Protein AF-A0A6V8CHU9-F1 (afdb_monomer)

Foldseek 3Di:
DDDDPPPPDPDPPPDPDDDDDQPLVSLLVVLVVVVVVVDDLVRSCVVQVWDSVQSVVSPVPDPDDDHDDIDHDPCCVQVVDLVSLLVVLVVVLVVVCVPPRLQQFAEEEAEPDPSQSSSVSSCVVSVHKYWYWYDDPPDFLDIDIDPPTDDDPPGHYDYGYDDDDVNSD

Mean predicted aligned error: 11.6 Å

Solvent-accessible surface area (backbone atoms only — not comparable to full-atom values): 10197 Å² total; per-residue (Å²): 138,87,76,82,80,87,82,79,75,76,83,76,83,70,79,87,75,84,83,70,85,68,48,72,67,52,48,28,52,51,55,52,48,45,44,73,76,67,48,52,61,62,60,49,11,64,74,70,41,44,49,51,66,47,44,52,50,46,72,68,48,94,85,64,96,71,83,72,90,77,78,68,74,73,54,69,78,42,75,77,36,67,71,51,41,45,58,52,17,51,55,52,38,50,52,43,31,73,76,66,35,34,85,62,37,51,21,22,34,5,36,59,72,69,9,36,64,37,14,51,44,25,14,68,73,32,77,26,36,41,27,43,36,35,80,40,93,90,43,94,77,39,60,47,70,44,90,87,50,42,73,65,86,98,48,46,69,46,82,31,67,79,77,87,76,94,69,68,123

Sequence (169 aa):
MLKSVDGLMKPFMHECNMDSLKSIDELRAVASGLRKEGLNSQQIADELSLSQDTIAWLLAGSNQEEKPKDVRIGWRTIGVKPKRIAAIASVMADVVDEEIGAQNVDTIVGISINGISFAHEVASMTDSDVTVFRYVESHEGQGVLSNKYGKVSGKKIVIVDDVLSTGVT

Nearest PDB structures (foldseek):
  4ohc-assembly4_C  TM=6.079E-01  e=2.779E-04  Burkholderia cenocepacia J2315
  4ohc-assembly1_D  TM=5.630E-01  e=3.337E-04  Burkholderia cenocepacia J2315
  5y4a-assembly1_B  TM=7.015E-01  e=2.653E-03  Yersinia pseudotuberculosis IP 32953
  5vjn-assembly1_B  TM=6.429E-01  e=1.463E-02  Saccharomyces cerevisiae
  1g2p-assembly1_A-2  TM=7.329E-01  e=3.652E-02  Saccharomyces cerevisiae

Radius of gyration: 19.23 Å; Cα contacts (8 Å, |Δi|>4): 198; chains: 1; bounding box: 58×37×47 Å

Secondary structure (DSSP, 8-state):
-----TT----------------HHHHHHHHHHHHHTT--HHHHHHHHT--HHHHHHHHH-TT-SSPPP-----HHHHHT-HHHHHHHHHHHHHHHHHHH-GGG--EEEEETTTHHHHHHHHHHHHT-EEEEEEE-TTSTT-EEE-TTS---TTS-EEEE-S--SSS--

pLDDT: mean 81.87, std 19.17, range [28.78, 98.44]

Structure (mmCIF, N/CA/C/O backbone):
data_AF-A0A6V8CHU9-F1
#
_entry.id   AF-A0A6V8CHU9-F1
#
loop_
_atom_site.group_PDB
_atom_site.id
_atom_site.type_symbol
_atom_site.label_atom_id
_atom_site.label_alt_id
_atom_site.label_comp_id
_atom_site.label_asym_id
_atom_site.label_entity_id
_atom_site.label_seq_id
_atom_site.pdbx_PDB_ins_code
_atom_site.Cartn_x
_atom_site.Cartn_y
_atom_site.Cartn_z
_atom_site.occupancy
_atom_site.B_iso_or_equiv
_atom_site.auth_seq_id
_atom_site.auth_comp_id
_atom_site.auth_asym_id
_atom_site.auth_atom_id
_atom_site.pdbx_PDB_model_num
ATOM 1 N N . MET A 1 1 ? -27.743 -4.798 -13.002 1.00 37.38 1 MET A N 1
ATOM 2 C CA . MET A 1 1 ? -27.765 -4.966 -14.472 1.00 37.38 1 MET A CA 1
ATOM 3 C C . MET A 1 1 ? -26.320 -4.936 -14.958 1.00 37.38 1 MET A C 1
ATOM 5 O O . MET A 1 1 ? -25.778 -3.862 -15.164 1.00 37.38 1 MET A O 1
ATOM 9 N N . LEU A 1 2 ? -25.656 -6.093 -15.015 1.00 31.78 2 LEU A N 1
ATOM 10 C CA . LEU A 1 2 ? -24.277 -6.206 -15.501 1.00 31.78 2 LEU A CA 1
ATOM 11 C C . LEU A 1 2 ? -24.343 -6.461 -17.007 1.00 31.78 2 LEU A C 1
ATOM 13 O O . LEU A 1 2 ? -24.849 -7.496 -17.433 1.00 31.78 2 LEU A O 1
ATOM 17 N N . LYS A 1 3 ? -23.910 -5.488 -17.809 1.00 38.53 3 LYS A N 1
ATOM 18 C CA . LYS A 1 3 ? -23.696 -5.701 -19.242 1.00 38.53 3 LYS A CA 1
ATOM 19 C C . LYS A 1 3 ? -22.319 -6.334 -19.412 1.00 38.53 3 LYS A C 1
ATOM 21 O O . LYS A 1 3 ? -21.345 -5.800 -18.888 1.00 38.53 3 LYS A O 1
ATOM 26 N N . SER A 1 4 ? -22.267 -7.460 -20.123 1.00 42.56 4 SER A N 1
ATOM 27 C CA . SER A 1 4 ? -21.009 -8.048 -20.579 1.00 42.56 4 SER A CA 1
ATOM 28 C C . SER A 1 4 ? -20.247 -7.015 -21.410 1.00 42.56 4 SER A C 1
ATOM 30 O O . SER A 1 4 ? -20.812 -6.424 -22.332 1.00 42.56 4 SER A O 1
ATOM 32 N N . VAL A 1 5 ? -18.986 -6.776 -21.063 1.00 53.47 5 VAL A N 1
ATOM 33 C CA . VAL A 1 5 ? -18.031 -5.984 -21.850 1.00 53.47 5 VAL A CA 1
ATOM 34 C C . VAL A 1 5 ? -17.207 -6.928 -22.725 1.00 53.47 5 VAL A C 1
AT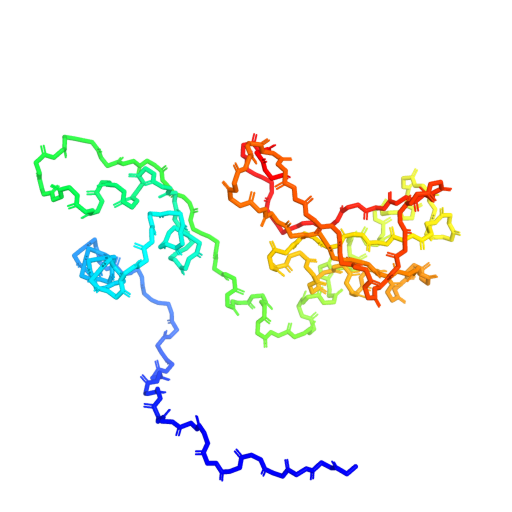OM 36 O O . VAL A 1 5 ? -15.981 -6.950 -22.680 1.00 53.47 5 VAL A O 1
ATOM 39 N N . ASP A 1 6 ? -17.898 -7.713 -23.549 1.00 44.28 6 ASP A N 1
ATOM 40 C CA . ASP A 1 6 ? -17.277 -8.438 -24.654 1.00 44.28 6 ASP A CA 1
ATOM 41 C C . ASP A 1 6 ? -17.026 -7.439 -25.788 1.00 44.28 6 ASP A C 1
ATOM 43 O O . ASP A 1 6 ? -17.898 -7.178 -26.616 1.00 44.28 6 ASP A O 1
ATOM 47 N N . GLY A 1 7 ? -15.852 -6.801 -25.791 1.00 45.78 7 GLY A N 1
ATOM 48 C CA . GLY A 1 7 ? -15.471 -5.942 -26.917 1.00 45.78 7 GLY A CA 1
ATOM 49 C C . GLY A 1 7 ? -14.348 -4.928 -26.715 1.00 45.78 7 GLY A C 1
ATOM 50 O O . GLY A 1 7 ? -14.022 -4.243 -27.680 1.00 45.78 7 GLY A O 1
ATOM 51 N N . LEU A 1 8 ? -13.737 -4.809 -25.528 1.00 41.72 8 LEU A N 1
ATOM 52 C CA . LEU A 1 8 ? -12.675 -3.809 -25.302 1.00 41.72 8 LEU A CA 1
ATOM 53 C C . LEU A 1 8 ? -11.282 -4.362 -24.964 1.00 41.72 8 LEU A C 1
ATOM 55 O O . LEU A 1 8 ? -10.381 -3.583 -24.664 1.00 41.72 8 LEU A O 1
ATOM 59 N N . MET A 1 9 ? -11.062 -5.673 -25.054 1.00 36.56 9 MET A N 1
ATOM 60 C CA . MET A 1 9 ? -9.716 -6.245 -24.959 1.00 36.56 9 MET A CA 1
ATOM 61 C C . MET A 1 9 ? -9.194 -6.560 -26.357 1.00 36.56 9 MET A C 1
ATOM 63 O O . MET A 1 9 ? -9.507 -7.594 -26.943 1.00 36.56 9 MET A O 1
ATOM 67 N N . LYS A 1 10 ? -8.324 -5.686 -26.877 1.00 40.84 10 LYS A N 1
ATOM 68 C CA . LYS A 1 10 ? -7.243 -6.185 -27.734 1.00 40.84 10 LYS A CA 1
ATOM 69 C C . LYS A 1 10 ? -6.491 -7.238 -26.909 1.00 40.84 10 LYS A C 1
ATOM 71 O O . LYS A 1 10 ? -6.264 -6.986 -25.722 1.00 40.84 10 LYS A O 1
ATOM 76 N N . PRO A 1 11 ? -6.113 -8.391 -27.475 1.00 32.69 11 PRO A N 1
ATOM 77 C CA . PRO A 1 11 ? -5.316 -9.352 -26.741 1.00 32.69 11 PRO A CA 1
ATOM 78 C C . PRO A 1 11 ? -3.957 -8.705 -26.469 1.00 32.69 11 PRO A C 1
ATOM 80 O O . PRO A 1 11 ? -3.090 -8.659 -27.337 1.00 32.69 11 PRO A O 1
ATOM 83 N N . PHE A 1 12 ? -3.765 -8.193 -25.255 1.00 37.38 12 PHE A N 1
ATOM 84 C CA . PHE A 1 12 ? -2.439 -8.208 -24.666 1.00 37.38 12 PHE A CA 1
ATOM 85 C C . PHE A 1 12 ? -2.111 -9.690 -24.515 1.00 37.38 12 PHE A C 1
ATOM 87 O O . PHE A 1 12 ? -2.578 -10.352 -23.589 1.00 37.38 12 PHE A O 1
ATOM 94 N N . MET A 1 13 ? -1.384 -10.235 -25.492 1.00 32.22 13 MET A N 1
ATOM 95 C CA . MET A 1 13 ? -0.676 -11.490 -25.303 1.00 32.22 13 MET A CA 1
ATOM 96 C C . MET A 1 13 ? 0.296 -11.268 -24.149 1.00 32.22 13 MET A C 1
ATOM 98 O O . MET A 1 13 ? 1.397 -10.757 -24.327 1.00 32.22 13 MET A O 1
ATOM 102 N N . HIS A 1 14 ? -0.146 -11.606 -22.947 1.00 37.81 14 HIS A N 1
ATOM 103 C CA . HIS A 1 14 ? 0.736 -11.822 -21.824 1.00 37.81 14 HIS A CA 1
ATOM 104 C C . HIS A 1 14 ? 0.760 -13.325 -21.593 1.00 37.81 14 HIS A C 1
ATOM 106 O O . HIS A 1 14 ? -0.023 -13.875 -20.815 1.00 37.81 14 HIS A O 1
ATOM 112 N N . GLU A 1 15 ? 1.632 -14.001 -22.343 1.00 34.09 15 GLU A N 1
ATOM 113 C CA . GLU A 1 15 ? 2.104 -15.315 -21.935 1.00 34.09 15 GLU A CA 1
ATOM 114 C C . GLU A 1 15 ? 2.638 -15.187 -20.508 1.00 34.09 15 GLU A C 1
ATOM 116 O O . GLU A 1 15 ? 3.500 -14.363 -20.198 1.00 34.09 15 GLU A O 1
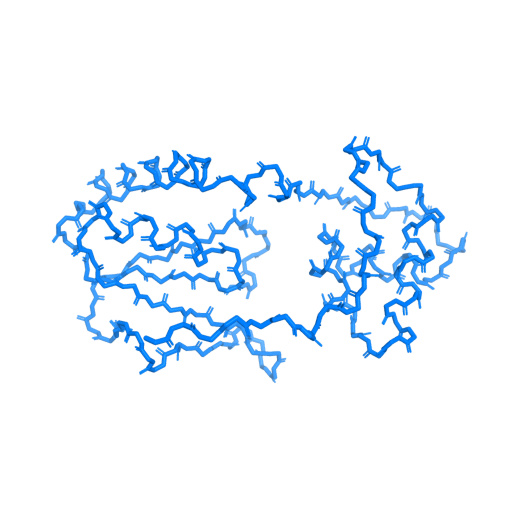ATOM 121 N N . CYS A 1 16 ? 2.049 -15.970 -19.611 1.00 28.78 16 CYS A N 1
ATOM 122 C CA . CYS A 1 16 ? 2.457 -16.049 -18.225 1.00 28.78 16 CYS A CA 1
ATOM 123 C C . CYS A 1 16 ? 3.816 -16.753 -18.163 1.00 28.78 16 CYS A C 1
ATOM 125 O O . CYS A 1 16 ? 3.861 -17.969 -18.003 1.00 28.78 16 CYS A O 1
ATOM 127 N N . ASN A 1 17 ? 4.910 -15.998 -18.266 1.00 31.95 17 ASN A N 1
ATOM 128 C CA . ASN A 1 17 ? 6.226 -16.482 -17.871 1.00 31.95 17 ASN A CA 1
ATOM 129 C C . ASN A 1 17 ? 6.488 -16.016 -16.434 1.00 31.95 17 ASN A C 1
ATOM 131 O O . ASN A 1 17 ? 6.593 -14.822 -16.150 1.00 31.95 17 ASN A O 1
ATOM 135 N N . MET A 1 18 ? 6.459 -16.964 -15.501 1.00 35.88 18 MET A N 1
ATOM 136 C CA . MET A 1 18 ? 6.632 -16.710 -14.076 1.00 35.88 18 MET A CA 1
ATOM 137 C C . MET A 1 18 ? 8.139 -16.636 -13.793 1.00 35.88 18 MET A C 1
ATOM 139 O O . MET A 1 18 ? 8.827 -17.642 -13.908 1.00 35.88 18 MET A O 1
ATOM 143 N N . ASP A 1 19 ? 8.604 -15.426 -13.475 1.00 48.78 19 ASP A N 1
ATOM 144 C CA . ASP A 1 19 ? 9.947 -15.035 -13.025 1.00 48.78 19 AS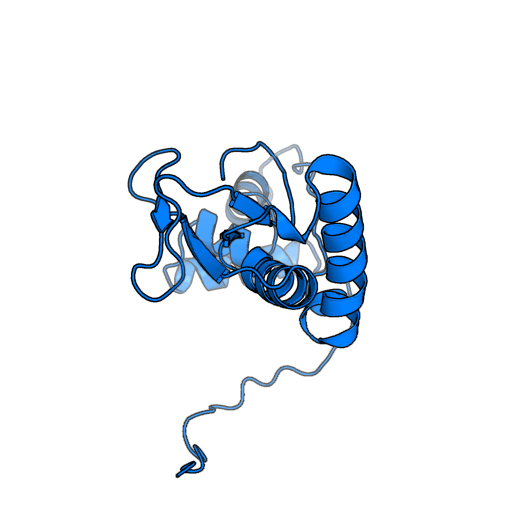P A CA 1
ATOM 145 C C . ASP A 1 19 ? 11.141 -15.416 -13.918 1.00 48.78 19 ASP A C 1
ATOM 147 O O . ASP A 1 19 ? 11.753 -16.470 -13.779 1.00 48.78 19 ASP A O 1
ATOM 151 N N . SER A 1 20 ? 11.626 -14.458 -14.709 1.00 45.19 20 SER A N 1
ATOM 152 C CA . SER A 1 20 ? 13.069 -14.358 -14.919 1.00 45.19 20 SER A CA 1
ATOM 153 C C . SER A 1 20 ? 13.488 -12.903 -14.862 1.00 45.19 20 SER A C 1
ATOM 155 O O . SER A 1 20 ? 12.830 -12.030 -15.422 1.00 45.19 20 SER A O 1
ATOM 157 N N . LEU A 1 21 ? 14.575 -12.644 -14.144 1.00 46.50 21 LEU A N 1
ATOM 158 C CA . LEU A 1 21 ? 15.380 -11.436 -14.255 1.00 46.50 21 LEU A CA 1
ATOM 159 C C . LEU A 1 21 ? 15.345 -10.934 -15.702 1.00 46.50 21 LEU A C 1
ATOM 161 O O . LEU A 1 21 ? 15.918 -11.583 -16.577 1.00 46.50 21 LEU A O 1
ATOM 165 N N . LYS A 1 22 ? 14.656 -9.815 -15.962 1.00 61.56 22 LYS A N 1
ATOM 166 C CA . LYS A 1 22 ? 14.821 -9.138 -17.245 1.00 61.56 22 LYS A CA 1
ATOM 167 C C . LYS A 1 22 ? 16.302 -8.822 -17.338 1.00 61.56 22 LYS A C 1
ATOM 169 O O . LYS A 1 22 ? 16.860 -8.223 -16.408 1.00 61.56 22 LYS A O 1
ATOM 174 N N . SER A 1 23 ? 16.948 -9.276 -18.405 1.00 83.06 23 SER A N 1
ATOM 175 C CA . SER A 1 23 ? 18.327 -8.873 -18.650 1.00 83.06 23 SER A CA 1
ATOM 176 C C . SER A 1 23 ? 18.393 -7.342 -18.621 1.00 83.06 23 SER A C 1
ATOM 178 O O . SER A 1 23 ? 17.399 -6.653 -18.872 1.00 83.06 23 SER A O 1
ATOM 180 N N . ILE A 1 24 ? 19.550 -6.776 -18.276 1.00 84.69 24 ILE A N 1
ATOM 181 C CA . ILE A 1 24 ? 19.700 -5.313 -18.273 1.00 84.69 24 ILE A CA 1
ATOM 182 C C . ILE A 1 24 ? 19.283 -4.747 -19.640 1.00 84.69 24 ILE A C 1
ATOM 184 O O . ILE A 1 24 ? 18.638 -3.706 -19.700 1.00 84.69 24 ILE A O 1
ATOM 188 N N . ASP A 1 25 ? 19.561 -5.472 -20.721 1.00 84.56 25 ASP A N 1
ATOM 189 C CA . ASP A 1 25 ? 19.194 -5.071 -22.076 1.00 84.56 25 ASP A CA 1
ATOM 190 C C . ASP A 1 25 ? 17.682 -5.133 -22.332 1.00 84.56 25 ASP A C 1
ATOM 192 O O . ASP A 1 25 ? 17.132 -4.225 -22.955 1.00 84.56 25 ASP A O 1
ATOM 196 N N . GLU A 1 26 ? 16.973 -6.118 -21.779 1.00 88.12 26 GLU A N 1
ATOM 197 C CA . GLU A 1 26 ? 15.505 -6.132 -21.791 1.00 88.12 26 GLU A CA 1
ATOM 198 C C . GLU A 1 26 ? 14.913 -4.971 -20.987 1.00 88.12 26 GLU A C 1
ATOM 200 O O . GLU A 1 26 ? 13.963 -4.333 -21.440 1.00 88.12 26 GLU A O 1
ATOM 205 N N . LEU A 1 27 ? 15.474 -4.651 -19.815 1.00 89.19 27 LEU A N 1
ATOM 206 C CA . LEU A 1 27 ? 15.036 -3.493 -19.028 1.00 89.19 27 LEU A CA 1
ATOM 207 C C . LEU A 1 27 ? 15.256 -2.184 -19.789 1.00 89.19 27 LEU A C 1
ATOM 209 O O . LEU A 1 27 ? 14.363 -1.337 -19.805 1.00 89.19 27 LEU A O 1
ATOM 213 N N . ARG A 1 28 ? 16.393 -2.040 -20.479 1.00 90.00 28 ARG A N 1
ATOM 214 C CA . ARG A 1 28 ? 16.664 -0.888 -21.351 1.00 90.00 28 ARG A CA 1
ATOM 215 C C . ARG A 1 28 ? 15.660 -0.797 -22.492 1.00 90.00 28 ARG A C 1
ATOM 217 O O . ARG A 1 28 ? 15.159 0.294 -22.768 1.00 90.00 28 ARG A O 1
ATOM 224 N N . ALA A 1 29 ? 15.351 -1.921 -23.137 1.00 90.38 29 ALA A N 1
ATOM 225 C CA . ALA A 1 29 ? 14.387 -1.970 -24.231 1.00 90.38 29 ALA A CA 1
ATOM 226 C C . ALA A 1 29 ? 12.985 -1.553 -23.764 1.00 90.38 29 ALA A C 1
ATOM 228 O O . ALA A 1 29 ? 12.350 -0.718 -24.409 1.00 90.38 29 ALA A O 1
ATOM 229 N N . VAL A 1 30 ? 12.533 -2.070 -22.617 1.00 91.56 30 VAL A N 1
ATOM 230 C CA . VAL A 1 30 ? 11.221 -1.732 -22.047 1.00 91.56 30 VAL A CA 1
ATOM 231 C C . VAL A 1 30 ? 11.171 -0.269 -21.597 1.00 91.56 30 VAL A C 1
ATOM 233 O O . VAL A 1 30 ? 10.252 0.443 -21.995 1.00 91.56 30 VAL A O 1
ATOM 236 N N . ALA A 1 31 ? 12.165 0.215 -20.843 1.00 92.06 31 ALA A N 1
ATOM 237 C CA . ALA A 1 31 ? 12.222 1.612 -20.397 1.00 92.06 31 ALA A CA 1
ATOM 238 C C . ALA A 1 31 ? 12.243 2.590 -21.586 1.00 92.06 31 ALA A C 1
ATOM 240 O O . ALA A 1 31 ? 11.525 3.589 -21.595 1.00 92.06 31 ALA A O 1
ATOM 241 N N . SER A 1 32 ? 13.008 2.268 -22.634 1.00 91.31 32 SER A N 1
ATOM 242 C CA . SER A 1 32 ? 13.046 3.060 -23.869 1.00 91.31 32 SER A CA 1
ATOM 243 C C . SER A 1 32 ? 11.716 3.030 -24.627 1.00 91.31 32 SER A C 1
ATOM 245 O O . SER A 1 32 ? 11.344 4.029 -25.242 1.00 91.31 32 SER A O 1
ATOM 247 N N . GLY A 1 33 ? 11.001 1.901 -24.602 1.00 93.38 33 GLY A N 1
ATOM 248 C CA . GLY A 1 33 ? 9.661 1.763 -25.175 1.00 93.38 33 GLY A CA 1
ATOM 249 C C . GLY A 1 33 ? 8.649 2.674 -24.484 1.00 93.38 33 GLY A C 1
ATOM 250 O O . GLY A 1 33 ? 8.055 3.527 -25.137 1.00 93.38 33 GLY A O 1
ATOM 251 N N . LEU A 1 34 ? 8.550 2.582 -23.156 1.00 92.75 34 LEU A N 1
ATOM 252 C CA . LEU A 1 34 ? 7.655 3.419 -22.348 1.00 92.75 34 LEU A CA 1
ATOM 253 C C . LEU A 1 34 ? 7.974 4.915 -22.499 1.00 92.75 34 LEU A C 1
ATOM 255 O O . LEU A 1 34 ? 7.077 5.752 -22.589 1.00 92.75 34 LEU A O 1
ATOM 259 N N . ARG A 1 35 ? 9.259 5.269 -22.623 1.00 90.31 35 ARG A N 1
ATOM 260 C CA . ARG A 1 35 ? 9.667 6.653 -22.894 1.00 90.31 35 ARG A CA 1
ATOM 261 C C . ARG A 1 35 ? 9.168 7.157 -24.250 1.00 90.31 35 ARG A C 1
ATOM 263 O O . ARG A 1 35 ? 8.759 8.311 -24.351 1.00 90.31 35 ARG A O 1
ATOM 270 N N . LYS A 1 36 ? 9.181 6.311 -25.287 1.00 92.31 36 LYS A N 1
ATOM 271 C CA . LYS A 1 36 ? 8.626 6.642 -26.615 1.00 92.31 36 LYS A CA 1
ATOM 272 C C . LYS A 1 36 ? 7.104 6.776 -26.597 1.00 92.31 36 LYS A C 1
ATOM 274 O O . LYS A 1 36 ? 6.568 7.542 -27.390 1.00 92.31 36 LYS A O 1
ATOM 279 N N . GLU A 1 37 ? 6.428 6.075 -25.691 1.00 93.19 37 GLU A N 1
ATOM 280 C CA . GLU A 1 37 ? 4.984 6.206 -25.449 1.00 93.19 37 GLU A CA 1
ATOM 281 C C . GLU A 1 37 ? 4.614 7.492 -24.685 1.00 93.19 37 GLU A C 1
ATOM 283 O O . GLU A 1 37 ? 3.436 7.809 -24.542 1.00 93.19 37 GLU A O 1
ATOM 288 N N . GLY A 1 38 ? 5.611 8.276 -24.257 1.00 89.75 38 GLY A N 1
ATOM 289 C CA . GLY A 1 38 ? 5.429 9.592 -23.64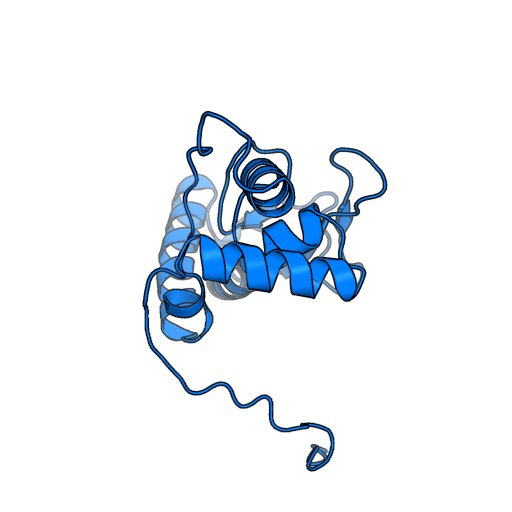4 1.00 89.75 38 GLY A CA 1
ATOM 290 C C . GLY A 1 38 ? 5.481 9.597 -22.118 1.00 89.75 38 GLY A C 1
ATOM 291 O O . GLY A 1 38 ? 5.242 10.645 -21.522 1.00 89.75 38 GLY A O 1
ATOM 292 N N . LEU A 1 39 ? 5.811 8.469 -21.479 1.00 90.75 39 LEU A N 1
ATOM 293 C CA . LEU A 1 39 ? 5.885 8.393 -20.022 1.00 90.75 39 LEU A CA 1
ATOM 294 C C . LEU A 1 39 ? 7.108 9.151 -19.476 1.00 90.75 39 LEU A C 1
ATOM 296 O O . LEU A 1 39 ? 8.213 9.147 -20.047 1.00 90.75 39 LEU A O 1
ATOM 300 N N . ASN A 1 40 ? 6.912 9.812 -18.335 1.00 86.88 40 ASN A N 1
ATOM 301 C CA . ASN A 1 40 ? 7.987 10.470 -17.596 1.00 86.88 40 ASN A CA 1
ATOM 302 C C . ASN A 1 40 ? 8.820 9.441 -16.783 1.00 86.88 40 ASN A C 1
ATOM 304 O O . ASN A 1 40 ? 8.423 8.287 -16.643 1.00 86.88 40 ASN A O 1
ATOM 308 N N . SER A 1 41 ? 9.999 9.824 -16.272 1.00 83.81 41 SER A N 1
ATOM 309 C CA . SER A 1 41 ? 10.890 8.883 -15.565 1.00 83.81 41 SER A CA 1
ATOM 310 C C . SER A 1 41 ? 10.265 8.288 -14.300 1.00 83.81 41 SER A C 1
ATOM 312 O O . SER A 1 41 ? 10.532 7.129 -13.999 1.00 83.81 41 SER A O 1
ATOM 314 N N . GLN A 1 42 ? 9.416 9.045 -13.597 1.00 81.25 42 GLN A N 1
ATOM 315 C CA . GLN A 1 42 ? 8.693 8.571 -12.415 1.00 81.25 42 GLN A CA 1
ATOM 316 C C . GLN A 1 42 ? 7.639 7.527 -12.797 1.00 81.25 42 GLN A C 1
ATOM 318 O O . GLN A 1 42 ? 7.607 6.451 -12.223 1.00 81.25 42 GLN A O 1
ATOM 323 N N . GLN A 1 43 ? 6.843 7.786 -13.832 1.00 83.19 43 GLN A N 1
ATOM 324 C CA . GLN A 1 43 ? 5.831 6.841 -14.314 1.00 83.19 43 GLN A CA 1
ATOM 325 C C . GLN A 1 43 ? 6.456 5.517 -14.777 1.00 83.19 43 GLN A C 1
ATOM 327 O O . GLN A 1 43 ? 5.903 4.445 -14.549 1.00 83.19 43 GLN A O 1
ATOM 332 N N . ILE A 1 44 ? 7.631 5.582 -15.413 1.00 87.56 44 ILE A N 1
ATOM 333 C CA . ILE A 1 44 ? 8.394 4.388 -15.803 1.00 87.56 44 ILE A CA 1
ATOM 334 C C . ILE A 1 44 ? 8.954 3.669 -14.566 1.00 87.56 44 ILE A C 1
ATOM 336 O O . ILE A 1 44 ? 8.955 2.438 -14.532 1.00 87.56 44 ILE A O 1
ATOM 340 N N . ALA A 1 45 ? 9.434 4.417 -13.568 1.00 84.88 45 ALA A N 1
ATOM 341 C CA . ALA A 1 45 ? 9.909 3.882 -12.293 1.00 84.88 45 ALA A CA 1
ATOM 342 C C . ALA A 1 45 ? 8.794 3.120 -11.561 1.00 84.88 45 ALA A C 1
ATOM 344 O O . ALA A 1 45 ? 9.005 1.973 -11.165 1.00 84.88 45 ALA A O 1
ATOM 345 N N . ASP A 1 46 ? 7.594 3.696 -11.492 1.00 81.19 46 ASP A N 1
ATOM 346 C CA . ASP A 1 46 ? 6.414 3.074 -10.887 1.00 81.19 46 ASP A CA 1
ATOM 347 C C . ASP A 1 46 ? 6.027 1.778 -11.625 1.00 81.19 46 ASP A C 1
ATOM 349 O O . ASP A 1 46 ? 5.858 0.727 -11.001 1.00 81.19 46 ASP A O 1
ATOM 353 N N . GLU A 1 47 ? 5.973 1.818 -12.962 1.00 84.75 47 GLU A N 1
ATOM 354 C CA . GLU A 1 47 ? 5.609 0.666 -13.802 1.00 84.75 47 GLU A CA 1
ATOM 355 C C . GLU A 1 47 ? 6.627 -0.482 -13.706 1.00 84.75 47 GLU A C 1
ATOM 357 O O . GLU A 1 47 ? 6.266 -1.657 -13.614 1.00 84.75 47 GLU A O 1
ATOM 362 N N . LEU A 1 48 ? 7.926 -0.164 -13.723 1.00 86.12 48 LEU A N 1
ATOM 363 C CA . LEU A 1 48 ? 8.988 -1.169 -13.622 1.00 86.12 48 LEU A CA 1
ATOM 364 C C . LEU A 1 48 ? 9.298 -1.573 -12.177 1.00 86.12 48 LEU A C 1
ATOM 366 O O . LEU A 1 48 ? 9.999 -2.571 -11.968 1.00 86.12 48 LEU A O 1
ATOM 370 N N . SER A 1 49 ? 8.751 -0.845 -11.201 1.00 82.50 49 SER A N 1
ATOM 371 C CA . SER A 1 49 ? 9.078 -0.955 -9.778 1.00 82.50 49 SER A CA 1
ATOM 372 C C . SER A 1 49 ? 10.592 -0.828 -9.535 1.00 82.50 49 SER A C 1
ATOM 374 O O . SER A 1 49 ? 11.195 -1.661 -8.859 1.00 82.50 49 SER A O 1
ATOM 376 N N . LEU A 1 50 ? 11.205 0.181 -10.159 1.00 85.50 50 LEU A N 1
ATOM 377 C CA . LEU A 1 50 ? 12.630 0.525 -10.066 1.00 85.50 50 LEU A CA 1
ATOM 378 C C . LEU A 1 50 ? 12.774 1.986 -9.635 1.00 85.50 50 LEU A C 1
ATOM 380 O O . LEU A 1 50 ? 11.852 2.772 -9.818 1.00 85.50 50 LEU A O 1
ATOM 384 N N . SER A 1 51 ? 13.929 2.378 -9.105 1.00 84.06 51 SER A N 1
ATOM 385 C CA . SER A 1 51 ? 14.179 3.777 -8.742 1.00 84.06 51 SER A CA 1
ATOM 386 C C . SER A 1 51 ? 14.295 4.682 -9.978 1.00 84.06 51 SER A C 1
ATOM 388 O O . SER A 1 51 ? 14.700 4.242 -11.060 1.00 84.06 51 SER A O 1
ATOM 390 N N . GLN A 1 52 ? 13.992 5.978 -9.826 1.00 85.62 52 GLN A N 1
ATOM 391 C CA . GLN A 1 52 ? 14.208 6.961 -10.897 1.00 85.62 52 GLN A CA 1
ATOM 392 C C . GLN A 1 52 ? 15.673 7.000 -11.361 1.00 85.62 52 GLN A C 1
ATOM 394 O O . GLN A 1 52 ? 15.923 7.138 -12.559 1.00 85.62 52 GLN A O 1
ATOM 399 N N . ASP A 1 53 ? 16.626 6.812 -10.443 1.00 85.56 53 ASP A N 1
ATOM 400 C CA . ASP A 1 53 ? 18.057 6.739 -10.754 1.00 85.56 53 ASP A CA 1
ATOM 401 C C . ASP A 1 53 ? 18.370 5.534 -11.646 1.00 85.56 53 ASP A C 1
ATOM 403 O O . ASP A 1 53 ? 19.109 5.650 -12.626 1.00 85.56 53 ASP A O 1
ATOM 407 N N . THR A 1 54 ? 17.752 4.381 -11.373 1.00 87.94 54 THR A N 1
ATOM 408 C CA . THR A 1 54 ? 17.868 3.197 -12.228 1.00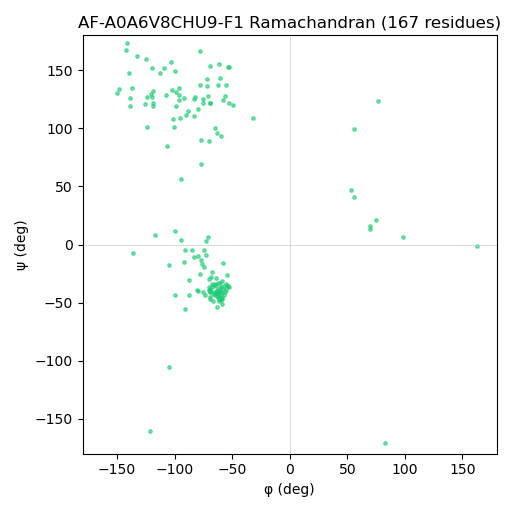 87.94 54 THR A CA 1
ATOM 409 C C . THR A 1 54 ? 17.244 3.431 -13.594 1.00 87.94 54 THR A C 1
ATOM 411 O O . THR A 1 54 ? 17.833 3.032 -14.597 1.00 87.94 54 THR A O 1
ATOM 414 N N . ILE A 1 55 ? 16.090 4.099 -13.678 1.00 90.62 55 ILE A N 1
ATOM 415 C CA . ILE A 1 55 ? 15.492 4.462 -14.971 1.00 90.62 55 ILE A CA 1
ATOM 416 C C . ILE A 1 55 ? 16.408 5.412 -15.746 1.00 90.62 55 ILE A C 1
ATOM 418 O O . ILE A 1 55 ? 16.653 5.187 -16.932 1.00 90.62 55 ILE A O 1
ATOM 422 N N . ALA A 1 56 ? 16.960 6.434 -15.091 1.00 87.50 56 ALA A N 1
ATOM 423 C CA . ALA A 1 56 ? 17.906 7.359 -15.704 1.00 87.50 56 ALA A CA 1
ATOM 424 C C . ALA A 1 56 ? 19.144 6.619 -16.234 1.00 87.50 56 ALA A C 1
ATOM 426 O O . ALA A 1 56 ? 19.536 6.822 -17.383 1.00 87.50 56 ALA A O 1
ATOM 427 N N . TRP A 1 57 ? 19.695 5.695 -15.444 1.00 89.19 57 TRP A N 1
ATOM 428 C CA . TRP A 1 57 ? 20.821 4.848 -15.835 1.00 89.19 57 TRP A CA 1
ATOM 429 C C . TRP A 1 57 ? 20.485 3.912 -17.010 1.00 89.19 57 TRP A C 1
ATOM 431 O O . TRP A 1 57 ? 21.268 3.784 -17.954 1.00 89.19 57 TRP A O 1
ATOM 441 N N . LEU A 1 58 ? 19.299 3.289 -17.013 1.00 89.62 58 LEU A N 1
ATOM 442 C CA . LEU A 1 58 ? 18.837 2.443 -18.120 1.00 89.62 58 LEU A CA 1
ATOM 443 C C . LEU A 1 58 ? 18.712 3.243 -19.427 1.00 89.62 58 LEU A C 1
ATOM 445 O O . LEU A 1 58 ? 19.090 2.740 -20.486 1.00 89.62 58 LEU A O 1
ATOM 449 N N . LEU A 1 59 ? 18.219 4.482 -19.357 1.00 88.25 59 LEU A N 1
ATOM 450 C CA . LEU A 1 59 ? 18.038 5.357 -20.519 1.00 88.25 59 LEU A CA 1
ATOM 451 C C . LEU A 1 59 ? 19.346 6.013 -21.003 1.00 88.25 59 LEU A C 1
ATOM 453 O O . LEU A 1 59 ? 19.450 6.339 -22.185 1.00 88.25 59 LEU A O 1
ATOM 457 N N . ALA A 1 60 ? 20.344 6.190 -20.129 1.00 84.81 60 ALA A N 1
ATOM 458 C CA . ALA A 1 60 ? 21.633 6.809 -20.457 1.00 84.81 60 ALA A CA 1
ATOM 459 C C . ALA A 1 60 ? 22.583 5.904 -21.276 1.00 84.81 60 ALA A C 1
ATOM 461 O O . ALA A 1 60 ? 23.494 6.407 -21.936 1.00 84.81 60 ALA A O 1
ATOM 462 N N . GLY A 1 61 ? 22.372 4.582 -21.281 1.00 68.88 61 GLY A N 1
ATOM 463 C CA . GLY A 1 61 ? 23.175 3.625 -22.056 1.00 68.88 61 GLY A CA 1
ATOM 464 C C . GLY A 1 61 ? 24.488 3.187 -21.382 1.00 68.88 61 GLY A C 1
ATOM 465 O O . GLY A 1 61 ? 24.725 3.438 -20.206 1.00 68.88 61 GLY A O 1
ATOM 466 N N . SER A 1 62 ? 25.348 2.470 -22.116 1.00 60.88 62 SER A N 1
ATOM 467 C CA . SER A 1 62 ? 26.534 1.750 -21.599 1.00 60.88 62 SER A CA 1
ATOM 468 C C . SER A 1 62 ? 27.717 2.620 -21.140 1.00 60.88 62 SER A C 1
ATOM 470 O O . SER A 1 62 ? 28.767 2.071 -20.825 1.00 60.88 62 SER A O 1
ATOM 472 N N . ASN A 1 63 ? 27.576 3.947 -21.110 1.00 60.28 63 ASN A N 1
ATOM 473 C CA . ASN A 1 63 ? 28.676 4.884 -20.843 1.00 60.28 63 ASN A CA 1
ATOM 474 C C . ASN A 1 63 ? 28.720 5.409 -19.392 1.00 60.28 63 ASN A C 1
ATOM 476 O O . ASN A 1 63 ? 29.443 6.364 -19.124 1.00 60.28 63 ASN A O 1
ATOM 480 N N . GLN A 1 64 ? 27.958 4.825 -18.459 1.00 59.75 64 GLN A N 1
ATOM 481 C CA . GLN A 1 64 ? 28.023 5.168 -17.030 1.00 59.75 64 GLN A CA 1
ATOM 482 C C . GLN A 1 64 ? 28.705 4.058 -16.219 1.00 59.75 64 GLN A C 1
ATOM 484 O O . GLN A 1 64 ? 28.333 2.890 -16.326 1.00 59.75 64 GLN A O 1
ATOM 489 N N . GLU A 1 65 ? 29.701 4.444 -15.417 1.00 60.31 65 GLU A N 1
ATOM 490 C CA . GLU A 1 65 ? 30.683 3.539 -14.799 1.00 60.31 65 GLU A CA 1
ATOM 491 C C . GLU A 1 65 ? 30.172 2.748 -13.585 1.00 60.31 65 GLU A C 1
ATOM 493 O O . GLU A 1 65 ? 30.798 1.755 -13.219 1.00 60.31 65 GLU A O 1
ATOM 498 N N . GLU A 1 66 ? 29.019 3.088 -12.996 1.00 71.81 66 GLU A N 1
ATOM 499 C CA . GLU A 1 66 ? 28.489 2.320 -11.863 1.00 71.81 66 GLU A CA 1
ATOM 500 C C . GLU A 1 66 ? 26.973 2.121 -11.942 1.00 71.81 66 GLU A C 1
ATOM 502 O O . GLU A 1 66 ? 26.195 3.063 -12.095 1.00 71.81 66 GLU A O 1
ATOM 507 N N . LYS A 1 67 ? 26.547 0.855 -11.864 1.00 78.44 67 LYS A N 1
ATOM 508 C CA . LYS A 1 67 ? 25.132 0.481 -11.836 1.00 78.44 67 LYS A CA 1
ATOM 509 C C . LYS A 1 67 ? 24.540 0.885 -10.476 1.00 78.44 67 LYS A C 1
ATOM 511 O O . LYS A 1 67 ? 25.075 0.440 -9.457 1.00 78.44 67 LYS A O 1
ATOM 516 N N . PRO A 1 68 ? 23.419 1.627 -10.431 1.00 77.75 68 PRO A N 1
ATOM 517 C CA . PRO A 1 68 ? 22.758 1.939 -9.171 1.00 7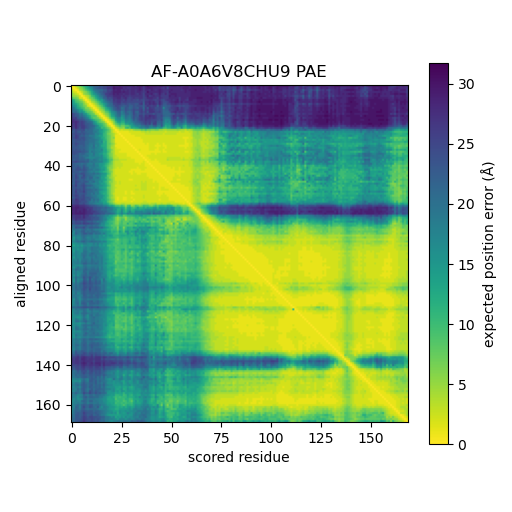7.75 68 PRO A CA 1
ATOM 518 C C . PRO A 1 68 ? 22.316 0.657 -8.450 1.00 77.75 68 PRO A C 1
ATOM 520 O O . PRO A 1 68 ? 21.908 -0.334 -9.070 1.00 77.75 68 PRO A O 1
ATOM 523 N N . LYS A 1 69 ? 22.420 0.666 -7.118 1.00 77.81 69 LYS A N 1
ATOM 524 C CA . LYS A 1 69 ? 21.854 -0.393 -6.277 1.00 77.81 69 LYS A CA 1
ATOM 525 C C . LYS A 1 69 ? 20.348 -0.188 -6.221 1.00 77.81 69 LYS A C 1
ATOM 527 O O . LYS A 1 69 ? 19.898 0.865 -5.790 1.00 77.81 69 LYS A O 1
ATOM 532 N N . ASP A 1 70 ? 19.597 -1.199 -6.638 1.00 77.00 70 ASP A N 1
ATOM 533 C CA . ASP A 1 70 ? 18.142 -1.125 -6.686 1.00 77.00 70 ASP A CA 1
ATOM 534 C C . ASP A 1 70 ? 17.509 -2.436 -6.221 1.00 77.00 70 ASP A C 1
ATOM 536 O O . ASP A 1 70 ? 18.072 -3.520 -6.417 1.00 77.00 70 ASP A O 1
ATOM 540 N N . VAL A 1 71 ? 16.343 -2.324 -5.592 1.00 74.69 71 VAL A N 1
ATOM 541 C CA . VAL A 1 71 ? 15.578 -3.441 -5.041 1.00 74.69 71 VAL A CA 1
ATOM 542 C C . VAL A 1 71 ? 14.175 -3.377 -5.612 1.00 74.69 71 VAL A C 1
ATOM 544 O O . VAL A 1 71 ? 13.445 -2.414 -5.407 1.00 74.69 71 VAL A O 1
ATOM 547 N N . ARG A 1 72 ? 13.780 -4.452 -6.294 1.00 75.62 72 ARG A N 1
ATOM 548 C CA . ARG A 1 72 ? 12.441 -4.592 -6.857 1.00 75.62 72 ARG A CA 1
ATOM 549 C C . ARG A 1 72 ? 11.590 -5.500 -5.986 1.00 75.62 72 ARG A C 1
ATOM 551 O O . ARG A 1 72 ? 11.995 -6.624 -5.685 1.00 75.62 72 ARG A O 1
ATOM 558 N N . ILE A 1 73 ? 10.371 -5.064 -5.688 1.00 79.75 73 ILE A N 1
ATOM 559 C CA . ILE A 1 73 ? 9.379 -5.893 -5.004 1.00 79.75 73 ILE A CA 1
ATOM 560 C C . ILE A 1 73 ? 8.458 -6.541 -6.038 1.00 79.75 73 ILE A C 1
ATOM 562 O O . ILE A 1 73 ? 7.861 -5.891 -6.894 1.00 79.75 73 ILE A O 1
ATOM 566 N N . GLY A 1 74 ? 8.375 -7.871 -5.994 1.00 83.12 74 GLY A N 1
ATOM 567 C CA . GLY A 1 74 ? 7.564 -8.672 -6.908 1.00 83.12 74 GLY A CA 1
ATOM 568 C C . GLY A 1 74 ? 6.073 -8.632 -6.568 1.00 83.12 74 GLY A C 1
ATOM 569 O O . GLY A 1 74 ? 5.512 -9.652 -6.164 1.00 83.12 74 GLY A O 1
ATOM 570 N N . TRP A 1 75 ? 5.413 -7.485 -6.764 1.00 85.69 75 TRP A N 1
ATOM 571 C CA . TRP A 1 75 ? 4.017 -7.267 -6.357 1.00 85.69 75 TRP A CA 1
ATOM 572 C C . TRP A 1 75 ? 3.028 -8.276 -6.908 1.00 85.69 75 TRP A C 1
ATOM 574 O O . TRP A 1 75 ? 2.088 -8.651 -6.212 1.00 85.69 75 TRP A O 1
ATOM 584 N N . ARG A 1 76 ? 3.253 -8.782 -8.125 1.00 86.94 76 ARG A N 1
ATOM 585 C CA . ARG A 1 76 ? 2.361 -9.763 -8.753 1.00 86.94 76 ARG A CA 1
ATOM 586 C C . ARG A 1 76 ? 2.139 -10.990 -7.870 1.00 86.94 76 ARG A C 1
ATOM 588 O O . ARG A 1 76 ? 1.033 -11.516 -7.839 1.00 86.94 76 ARG A O 1
ATOM 595 N N . THR A 1 77 ? 3.148 -11.436 -7.125 1.00 90.00 77 THR A N 1
ATOM 596 C CA . THR A 1 77 ? 3.012 -12.590 -6.229 1.00 90.00 77 THR A CA 1
ATOM 597 C C . THR A 1 77 ? 2.006 -12.317 -5.113 1.00 90.00 77 THR A C 1
ATOM 599 O O . THR A 1 77 ? 1.246 -13.211 -4.754 1.00 90.00 77 THR A O 1
ATOM 602 N N . ILE A 1 78 ? 1.928 -11.096 -4.593 1.00 91.00 78 ILE A N 1
ATOM 603 C CA . ILE A 1 78 ? 1.007 -10.745 -3.505 1.00 91.00 78 ILE A CA 1
ATOM 604 C C . ILE A 1 78 ? -0.330 -10.250 -4.078 1.00 91.00 78 ILE A C 1
ATOM 606 O O . ILE A 1 78 ? -1.379 -10.833 -3.805 1.00 91.00 78 ILE A O 1
ATOM 610 N N . GLY A 1 79 ? -0.280 -9.232 -4.937 1.00 90.00 79 GLY A N 1
ATOM 611 C CA . GLY A 1 79 ? -1.429 -8.449 -5.391 1.00 90.00 79 GLY A CA 1
ATOM 612 C C . GLY A 1 79 ? -2.444 -9.197 -6.258 1.00 90.00 79 GLY A C 1
ATOM 613 O O . GLY A 1 79 ? -3.611 -8.828 -6.280 1.00 90.00 79 GLY A O 1
ATOM 614 N N . VAL A 1 80 ? -2.065 -10.289 -6.940 1.00 93.94 80 VAL A N 1
ATOM 615 C CA . VAL A 1 80 ? -3.020 -11.047 -7.785 1.00 93.94 80 VAL A CA 1
ATOM 616 C C . VAL A 1 80 ? -3.839 -12.083 -7.014 1.00 93.94 80 VAL A C 1
ATOM 618 O O . VAL A 1 80 ? -4.684 -12.767 -7.598 1.00 93.94 80 VAL A O 1
ATOM 621 N N . LYS A 1 81 ? -3.564 -12.279 -5.719 1.00 96.56 81 LYS A N 1
ATOM 622 C CA . LYS A 1 81 ? -4.259 -13.259 -4.877 1.00 96.56 81 LYS A CA 1
ATOM 623 C C . LYS A 1 81 ? -4.856 -12.545 -3.661 1.00 96.56 81 LYS A C 1
ATOM 625 O O . LYS A 1 81 ? -4.139 -12.364 -2.682 1.00 96.56 81 LYS A O 1
ATOM 630 N N . PRO A 1 82 ? -6.170 -12.247 -3.655 1.00 95.94 82 PRO A N 1
ATOM 631 C CA . PRO A 1 82 ? -6.821 -11.537 -2.548 1.00 95.94 82 PRO A CA 1
ATOM 632 C C . PRO A 1 82 ? -6.574 -12.162 -1.170 1.00 95.94 82 PRO A C 1
ATOM 634 O O . PRO A 1 82 ? -6.321 -11.454 -0.209 1.00 95.94 82 PRO A O 1
ATOM 637 N N . LYS A 1 83 ? -6.510 -13.499 -1.077 1.00 97.69 83 LYS A N 1
ATOM 638 C CA . LYS A 1 83 ? -6.172 -14.196 0.179 1.00 97.69 83 LYS A CA 1
ATOM 639 C C . LYS A 1 83 ? -4.803 -13.814 0.758 1.00 97.69 83 LYS A C 1
ATOM 641 O O . LYS A 1 83 ? -4.633 -13.868 1.967 1.00 97.69 83 LYS A O 1
ATOM 646 N N . ARG A 1 84 ? -3.822 -13.476 -0.088 1.00 97.38 84 ARG A N 1
ATOM 647 C CA . ARG A 1 84 ? -2.495 -13.026 0.363 1.00 97.38 84 ARG A CA 1
ATOM 648 C C . ARG A 1 84 ? -2.563 -11.595 0.885 1.00 97.38 84 ARG A C 1
ATOM 650 O O . ARG A 1 84 ? -1.973 -11.322 1.919 1.00 97.38 84 ARG A O 1
ATOM 657 N N . ILE A 1 85 ? -3.322 -10.729 0.210 1.00 97.38 85 ILE A N 1
ATOM 658 C CA . ILE A 1 85 ? -3.595 -9.363 0.678 1.00 97.38 85 ILE A CA 1
ATOM 659 C C . ILE A 1 85 ? -4.274 -9.414 2.048 1.00 97.38 85 ILE A C 1
ATOM 661 O O . ILE A 1 85 ? -3.753 -8.829 2.986 1.00 97.38 85 ILE A O 1
ATOM 665 N N . ALA A 1 86 ? -5.351 -10.192 2.187 1.00 97.81 86 ALA A N 1
ATOM 666 C CA . ALA A 1 86 ? -6.077 -10.341 3.446 1.00 97.81 86 ALA A CA 1
ATOM 667 C C . ALA A 1 86 ? -5.192 -10.879 4.585 1.00 97.81 86 ALA A C 1
ATOM 669 O O . ALA A 1 86 ? -5.266 -10.384 5.700 1.00 97.81 86 ALA A O 1
ATOM 670 N N . ALA A 1 87 ? -4.314 -11.852 4.315 1.00 98.06 87 ALA A N 1
ATOM 671 C CA . ALA A 1 87 ? -3.398 -12.383 5.329 1.00 98.06 87 ALA A CA 1
ATOM 672 C C . ALA A 1 87 ? -2.338 -11.364 5.788 1.00 98.06 87 ALA A C 1
ATOM 674 O O . ALA A 1 87 ? -1.932 -11.368 6.945 1.00 98.06 87 ALA A O 1
ATOM 675 N N . ILE A 1 88 ? -1.868 -10.492 4.894 1.00 97.62 88 ILE A N 1
ATOM 676 C CA . ILE A 1 88 ? -0.955 -9.403 5.269 1.00 97.62 88 ILE A CA 1
ATOM 677 C C . ILE A 1 88 ? -1.729 -8.321 6.027 1.00 97.62 88 ILE A C 1
ATOM 679 O O . ILE A 1 88 ? -1.283 -7.861 7.074 1.00 97.62 88 ILE A O 1
ATOM 683 N N . ALA A 1 89 ? -2.917 -7.965 5.542 1.00 98.00 89 ALA A N 1
ATOM 684 C CA . ALA A 1 89 ? -3.794 -7.000 6.186 1.00 98.00 89 ALA A CA 1
ATOM 685 C C . ALA A 1 89 ? -4.221 -7.445 7.590 1.00 98.00 89 ALA A C 1
ATOM 687 O O . ALA A 1 89 ? -4.329 -6.598 8.464 1.00 98.00 89 ALA A O 1
ATOM 688 N N . SER A 1 90 ? -4.382 -8.748 7.853 1.00 98.31 90 SER A N 1
ATOM 689 C CA . SER A 1 90 ? -4.663 -9.228 9.211 1.00 98.31 90 SER A CA 1
ATOM 690 C C . SER A 1 90 ? -3.511 -8.979 10.174 1.00 98.31 90 SER A C 1
ATOM 692 O O . SER A 1 90 ? -3.760 -8.674 11.331 1.00 98.31 90 SER A O 1
ATOM 694 N N . VAL A 1 91 ? -2.261 -9.052 9.703 1.00 98.38 91 VAL A N 1
ATOM 695 C CA . VAL A 1 91 ? -1.099 -8.667 10.521 1.00 98.38 91 VAL A CA 1
ATOM 696 C C . VAL A 1 91 ? -1.088 -7.154 10.746 1.00 98.38 91 VAL A C 1
ATOM 698 O O . VAL A 1 91 ? -0.828 -6.701 11.851 1.00 98.38 91 VAL A O 1
ATOM 701 N N . MET A 1 92 ? -1.416 -6.355 9.727 1.00 98.19 92 MET A N 1
ATOM 702 C CA . MET A 1 92 ? -1.527 -4.899 9.886 1.00 98.19 92 MET A CA 1
ATOM 703 C C . MET A 1 92 ? -2.643 -4.510 10.869 1.00 98.19 92 MET A C 1
ATOM 705 O O . MET A 1 92 ? -2.444 -3.625 11.690 1.00 98.19 92 MET A O 1
ATOM 709 N N . ALA A 1 93 ? -3.802 -5.169 10.802 1.00 98.06 93 ALA A N 1
ATOM 710 C CA . ALA A 1 93 ? -4.932 -4.919 11.692 1.00 98.06 93 ALA A CA 1
ATOM 711 C C . ALA A 1 93 ? -4.632 -5.327 13.143 1.00 98.06 93 ALA A C 1
ATOM 713 O O . ALA A 1 93 ? -5.044 -4.620 14.056 1.00 98.06 93 ALA A O 1
ATOM 714 N N . ASP A 1 94 ? -3.886 -6.415 13.346 1.00 98.44 94 ASP A N 1
ATOM 715 C CA . ASP A 1 94 ? -3.379 -6.834 14.659 1.00 98.44 94 ASP A CA 1
ATOM 716 C C . ASP A 1 94 ? -2.492 -5.746 15.286 1.00 98.44 94 ASP A C 1
ATOM 718 O O . ASP A 1 94 ? -2.745 -5.315 16.406 1.00 98.44 94 ASP A O 1
ATOM 722 N N . VAL A 1 95 ? -1.553 -5.185 14.513 1.00 98.19 95 VAL A N 1
ATOM 723 C CA . VAL A 1 95 ? -0.724 -4.048 14.958 1.00 98.19 95 VAL A CA 1
ATOM 724 C C . VAL A 1 95 ? -1.576 -2.809 15.262 1.00 98.19 95 VAL A C 1
ATOM 726 O O . VAL A 1 95 ? -1.335 -2.111 16.242 1.00 98.19 95 VAL A O 1
ATOM 729 N N . VAL A 1 96 ? -2.596 -2.518 14.449 1.00 97.81 96 VAL A N 1
ATOM 730 C CA . VAL A 1 96 ? -3.522 -1.404 14.722 1.00 97.81 96 VAL A CA 1
ATOM 731 C C . VAL A 1 96 ? -4.267 -1.610 16.045 1.00 97.81 96 VAL A C 1
ATOM 733 O O . VAL A 1 96 ? -4.437 -0.655 16.806 1.00 97.81 96 VAL A O 1
ATOM 736 N N . ASP A 1 97 ? -4.711 -2.834 16.330 1.00 97.56 97 ASP A N 1
ATOM 737 C CA . ASP A 1 97 ? -5.384 -3.156 17.587 1.00 97.56 97 ASP A CA 1
ATOM 738 C C . ASP A 1 97 ? -4.443 -3.031 18.790 1.00 97.56 97 ASP A C 1
ATOM 740 O O . ASP A 1 97 ? -4.820 -2.421 19.790 1.00 97.56 97 ASP A O 1
ATOM 744 N N . GLU A 1 98 ? -3.203 -3.513 18.667 1.00 97.81 98 GLU A N 1
ATOM 745 C CA . GLU A 1 98 ? -2.173 -3.391 19.705 1.00 97.81 98 GLU A CA 1
ATOM 746 C C . GLU A 1 98 ? -1.862 -1.923 20.043 1.00 97.81 98 GLU A C 1
ATOM 748 O O . GLU A 1 98 ? -1.837 -1.542 21.215 1.00 97.81 98 GLU A O 1
ATOM 753 N N . GLU A 1 99 ? -1.658 -1.086 19.025 1.00 96.56 99 GLU A N 1
ATOM 754 C CA . GLU A 1 99 ? -1.159 0.280 19.213 1.00 96.56 99 GLU A CA 1
ATOM 755 C C . GLU A 1 99 ? -2.245 1.268 19.655 1.00 96.56 99 GLU A C 1
ATOM 757 O O . GLU A 1 99 ? -2.000 2.160 20.473 1.00 96.56 99 GLU A O 1
ATOM 762 N N . ILE A 1 100 ? -3.454 1.157 19.096 1.00 94.00 100 ILE A N 1
ATOM 763 C CA . ILE A 1 100 ? -4.516 2.154 19.310 1.00 94.00 100 ILE A CA 1
ATOM 764 C C . ILE A 1 100 ? -5.896 1.553 19.590 1.00 94.00 100 ILE A C 1
ATOM 766 O O . ILE A 1 100 ? -6.806 2.299 19.968 1.00 94.00 100 ILE A O 1
ATOM 770 N N . GLY A 1 101 ? -6.059 0.234 19.478 1.00 95.00 101 GLY A N 1
ATOM 771 C CA . GLY A 1 101 ? -7.337 -0.469 19.567 1.00 95.00 101 GLY A CA 1
ATOM 772 C C . GLY A 1 101 ? -8.151 -0.321 18.283 1.00 95.00 101 GLY A C 1
ATOM 773 O O . GLY A 1 101 ? -8.500 0.792 17.887 1.00 95.00 101 GLY A O 1
ATOM 774 N N . ALA A 1 102 ? -8.525 -1.437 17.662 1.00 91.38 102 ALA A N 1
ATOM 775 C CA . ALA A 1 102 ? -9.180 -1.478 16.356 1.00 91.38 102 ALA A CA 1
ATOM 776 C C . ALA A 1 102 ? -10.466 -0.636 16.320 1.00 91.38 102 ALA A C 1
ATOM 778 O O . ALA A 1 102 ? -10.708 0.110 15.377 1.00 91.38 102 ALA A O 1
ATOM 779 N N . GLN A 1 103 ? -11.239 -0.672 17.407 1.00 91.62 103 GLN A N 1
ATOM 780 C CA . GLN A 1 103 ? -12.501 0.062 17.563 1.00 91.62 103 GLN A CA 1
ATOM 781 C C . GLN A 1 103 ? -12.327 1.580 17.754 1.00 91.62 103 GLN A C 1
ATOM 783 O O . GLN A 1 103 ? -13.305 2.325 17.756 1.00 91.62 103 GLN A O 1
ATOM 788 N N . ASN A 1 104 ? -11.096 2.061 17.951 1.00 95.25 104 ASN A N 1
ATOM 789 C CA . ASN A 1 104 ? -10.802 3.485 18.111 1.00 95.25 104 ASN A CA 1
ATOM 790 C C . ASN A 1 104 ? -10.395 4.157 16.795 1.00 95.25 104 ASN A C 1
ATOM 792 O O . ASN A 1 104 ? -10.034 5.336 16.820 1.00 95.25 104 ASN A O 1
ATOM 796 N N . VAL A 1 105 ? -10.418 3.438 15.672 1.00 97.31 105 VAL A N 1
ATOM 797 C CA . VAL A 1 105 ? -10.027 3.970 14.367 1.00 97.31 105 VAL A CA 1
ATOM 798 C C . VAL A 1 105 ? -11.261 4.371 13.577 1.00 97.31 105 VAL A C 1
ATOM 800 O O . VAL A 1 105 ? -12.113 3.548 13.258 1.00 97.31 105 VAL A O 1
ATOM 803 N N . ASP A 1 106 ? -11.348 5.652 13.230 1.00 97.56 106 ASP A N 1
ATOM 804 C CA . ASP A 1 106 ? -12.451 6.176 12.431 1.00 97.56 106 ASP A CA 1
ATOM 805 C C . ASP A 1 106 ? -12.253 5.891 10.936 1.00 97.56 106 ASP A C 1
ATOM 807 O O . ASP A 1 106 ? -13.219 5.651 10.215 1.00 97.56 106 ASP A O 1
ATOM 811 N N . THR A 1 107 ? -11.019 6.005 10.427 1.00 98.06 107 THR A N 1
ATOM 812 C CA . THR A 1 107 ? -10.757 5.907 8.982 1.00 98.06 107 THR A CA 1
ATOM 813 C C . THR A 1 107 ? -9.374 5.344 8.663 1.00 98.06 107 THR A C 1
ATOM 815 O O . THR A 1 107 ? -8.360 5.855 9.135 1.00 98.06 107 THR A O 1
ATOM 818 N N . ILE A 1 108 ? -9.323 4.354 7.774 1.00 98.31 108 ILE A N 1
ATOM 819 C CA . ILE A 1 108 ? -8.088 3.856 7.167 1.00 98.31 108 ILE A CA 1
ATOM 820 C C . ILE A 1 108 ? -7.818 4.613 5.865 1.00 98.31 108 ILE A C 1
ATOM 822 O O . ILE A 1 108 ? -8.662 4.673 4.972 1.00 98.31 108 ILE A O 1
ATOM 826 N N . VAL A 1 109 ? -6.630 5.193 5.738 1.00 97.88 109 VAL A N 1
ATOM 827 C CA . VAL A 1 109 ? -6.172 5.924 4.556 1.00 97.88 109 VAL A CA 1
ATOM 828 C C . VAL A 1 109 ? -5.241 5.022 3.756 1.00 97.88 109 VAL A C 1
ATOM 830 O O . VAL A 1 109 ? -4.112 4.777 4.164 1.00 97.88 109 VAL A O 1
ATOM 833 N N . GLY A 1 110 ? -5.697 4.541 2.602 1.00 96.94 110 GLY A N 1
ATOM 834 C CA . GLY A 1 110 ? -4.848 3.813 1.665 1.00 96.94 110 GLY A CA 1
ATOM 835 C C . GLY A 1 110 ? -4.057 4.761 0.776 1.00 96.94 110 GLY A C 1
ATOM 836 O O . GLY A 1 110 ? -4.648 5.595 0.080 1.00 96.94 110 GLY A O 1
ATOM 837 N N . ILE A 1 111 ? -2.737 4.608 0.764 1.00 93.69 111 ILE A N 1
ATOM 838 C CA . ILE A 1 111 ? -1.877 5.312 -0.184 1.00 93.69 111 ILE A CA 1
ATOM 839 C C . ILE A 1 111 ? -2.013 4.658 -1.561 1.00 93.69 111 ILE A C 1
ATOM 841 O O . ILE A 1 111 ? -1.902 3.443 -1.740 1.00 93.69 111 ILE A O 1
ATOM 845 N N . SER A 1 112 ? -2.354 5.473 -2.553 1.00 87.94 112 SER A N 1
ATOM 846 C CA . SER A 1 112 ? -2.524 5.022 -3.927 1.00 87.94 112 SER A CA 1
ATOM 847 C C . SER A 1 112 ? -1.168 4.688 -4.555 1.00 87.94 112 SER A C 1
ATOM 849 O O . SER A 1 112 ? -0.258 5.501 -4.491 1.00 87.94 112 SER A O 1
ATOM 851 N N . ILE A 1 113 ? -1.022 3.580 -5.287 1.00 87.56 113 ILE A N 1
ATOM 852 C CA . ILE A 1 113 ? -2.092 2.651 -5.712 1.00 87.56 113 ILE A CA 1
ATOM 853 C C . ILE A 1 113 ? -2.168 1.403 -4.824 1.00 87.56 113 ILE A C 1
ATOM 855 O O . ILE A 1 113 ? -3.265 0.975 -4.467 1.00 87.56 113 ILE A O 1
ATOM 859 N N . ASN A 1 114 ? -1.029 0.806 -4.481 1.00 88.81 114 ASN A N 1
ATOM 860 C CA . ASN A 1 114 ? -0.981 -0.533 -3.891 1.00 88.81 114 ASN A CA 1
ATOM 861 C C . ASN A 1 114 ? -1.521 -0.575 -2.456 1.00 88.81 114 ASN A C 1
ATOM 863 O O . ASN A 1 114 ? -2.271 -1.498 -2.116 1.00 88.81 114 ASN A O 1
ATOM 867 N N . GLY A 1 115 ? -1.222 0.453 -1.653 1.00 93.69 115 GLY A N 1
ATOM 868 C CA . GLY A 1 115 ? -1.711 0.603 -0.282 1.00 93.69 115 GLY A CA 1
ATOM 869 C C . GLY A 1 115 ? -3.237 0.542 -0.165 1.00 93.69 115 GLY A C 1
ATOM 870 O O . GLY A 1 115 ? -3.756 0.075 0.845 1.00 93.69 115 GLY A O 1
ATOM 871 N N . ILE A 1 116 ? -3.981 0.893 -1.225 1.00 95.50 116 ILE A N 1
ATOM 872 C CA . ILE A 1 116 ? -5.455 0.842 -1.259 1.00 95.50 116 ILE A CA 1
ATOM 873 C C . ILE A 1 116 ? -5.990 -0.561 -0.954 1.00 95.50 116 ILE A C 1
ATOM 875 O O . ILE A 1 116 ? -6.966 -0.698 -0.216 1.00 95.50 116 ILE A O 1
ATOM 879 N N . SER A 1 117 ? -5.380 -1.604 -1.523 1.00 96.00 117 SER A N 1
ATOM 880 C CA . SER A 1 117 ? -5.905 -2.968 -1.363 1.00 96.00 117 SER A CA 1
ATOM 881 C C . SER A 1 117 ? -5.736 -3.464 0.071 1.00 96.00 117 SER A C 1
ATOM 883 O O . SER A 1 117 ? -6.632 -4.106 0.610 1.00 96.00 117 SER A O 1
ATOM 885 N N . PHE A 1 118 ? -4.613 -3.122 0.703 1.00 97.50 118 PHE A N 1
ATOM 886 C CA . PHE A 1 118 ? -4.378 -3.420 2.112 1.00 97.50 118 PHE A CA 1
ATOM 887 C C . PHE A 1 118 ? -5.290 -2.585 3.011 1.00 97.50 118 PHE A C 1
ATOM 889 O O . PHE A 1 118 ? -5.936 -3.139 3.893 1.00 97.50 118 PHE A O 1
ATOM 896 N N . ALA A 1 119 ? -5.421 -1.283 2.739 1.00 97.94 119 ALA A N 1
ATOM 897 C CA . ALA A 1 119 ? -6.284 -0.379 3.494 1.00 97.94 119 ALA A CA 1
ATOM 898 C C . ALA A 1 119 ? -7.740 -0.853 3.540 1.00 97.94 119 ALA A C 1
ATOM 900 O O . ALA A 1 119 ? -8.377 -0.783 4.586 1.00 97.94 119 ALA A O 1
ATOM 901 N N . HIS A 1 120 ? -8.258 -1.361 2.420 1.00 97.62 120 HIS A N 1
ATOM 902 C CA . HIS A 1 120 ? -9.616 -1.889 2.353 1.00 97.62 120 HIS A CA 1
ATOM 903 C C . HIS A 1 120 ? -9.807 -3.133 3.236 1.00 97.62 120 HIS A C 1
ATOM 905 O O . HIS A 1 120 ? -10.813 -3.246 3.932 1.00 97.62 120 HIS A O 1
ATOM 911 N N . GLU A 1 121 ? -8.851 -4.065 3.224 1.00 98.19 121 GLU A N 1
ATOM 912 C CA . GLU A 1 121 ? -8.908 -5.262 4.073 1.00 98.19 121 GLU A CA 1
ATOM 913 C C . GLU A 1 121 ? -8.729 -4.913 5.559 1.00 98.19 121 GLU A C 1
ATOM 915 O O . GLU A 1 121 ? -9.471 -5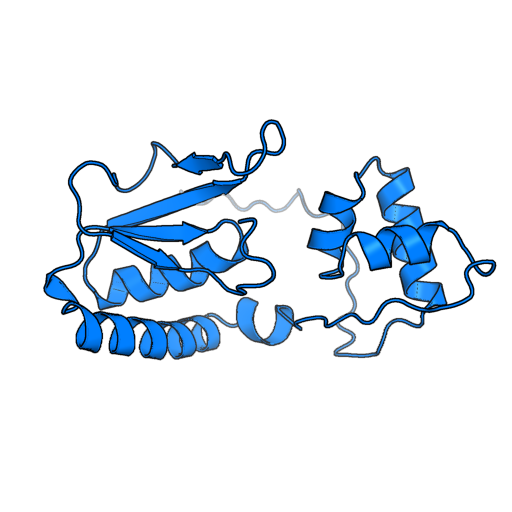.428 6.389 1.00 98.19 121 GLU A O 1
ATOM 920 N N . VAL A 1 122 ? -7.823 -3.986 5.898 1.00 98.44 122 VAL A N 1
ATOM 921 C CA . VAL A 1 122 ? -7.654 -3.497 7.279 1.00 98.44 122 VAL A CA 1
ATOM 922 C C . VAL A 1 122 ? -8.937 -2.832 7.775 1.00 98.44 122 VAL A C 1
ATOM 924 O O . VAL A 1 122 ? -9.433 -3.200 8.834 1.00 98.44 122 VAL A O 1
ATOM 927 N N . ALA A 1 123 ? -9.527 -1.927 6.985 1.00 98.06 123 ALA A N 1
ATOM 928 C CA . ALA A 1 123 ? -10.777 -1.250 7.336 1.00 98.06 123 ALA A CA 1
ATOM 929 C C . ALA A 1 123 ? -11.920 -2.241 7.593 1.00 98.06 123 ALA A C 1
ATOM 931 O O . ALA A 1 123 ? -12.703 -2.060 8.523 1.00 98.06 123 ALA A O 1
ATOM 932 N N . SER A 1 124 ? -11.983 -3.325 6.810 1.00 97.94 124 SER A N 1
ATOM 933 C CA . SER A 1 124 ? -12.967 -4.389 7.015 1.00 97.94 124 SER A CA 1
ATOM 934 C C . SER A 1 124 ? -12.790 -5.130 8.343 1.00 97.94 124 SER A C 1
ATOM 936 O O . SER A 1 124 ? -13.769 -5.674 8.849 1.00 97.94 124 SER A O 1
ATOM 938 N N . MET A 1 125 ? -11.570 -5.216 8.876 1.00 97.31 125 MET A N 1
ATOM 939 C CA . MET A 1 125 ? -11.279 -5.904 10.140 1.00 97.31 125 MET A CA 1
ATOM 940 C C . MET A 1 125 ? -11.448 -4.981 11.349 1.00 97.31 125 MET A C 1
ATOM 942 O O . MET A 1 125 ? -11.822 -5.452 12.420 1.00 97.31 125 MET A O 1
ATOM 946 N N . THR A 1 126 ? -11.198 -3.681 11.178 1.00 97.19 126 THR A N 1
ATOM 947 C CA . THR A 1 126 ? -11.327 -2.673 12.240 1.00 97.19 126 THR A CA 1
ATOM 948 C C . THR A 1 126 ? -12.709 -2.018 12.306 1.00 97.19 126 THR A C 1
ATOM 950 O O . THR A 1 126 ? -12.959 -1.253 13.230 1.00 97.19 126 THR A O 1
ATOM 953 N N . ASP A 1 127 ? -13.606 -2.329 11.364 1.00 96.81 127 ASP A N 1
ATOM 954 C CA . ASP A 1 127 ? -14.920 -1.683 11.195 1.00 96.81 127 ASP A CA 1
ATOM 955 C C . ASP A 1 127 ? -14.814 -0.153 11.037 1.00 96.81 127 ASP A C 1
ATOM 957 O O . ASP A 1 127 ? -15.585 0.628 11.593 1.00 96.81 127 ASP A O 1
ATOM 961 N N . SER A 1 128 ? -13.808 0.283 10.276 1.00 97.62 128 SER A N 1
ATOM 962 C CA . SER A 1 128 ? -13.524 1.698 10.017 1.00 97.62 128 SER A CA 1
ATOM 963 C C . SER A 1 128 ? -13.979 2.112 8.617 1.00 97.62 128 SER A C 1
ATOM 965 O O . SER A 1 128 ? -14.024 1.298 7.691 1.00 97.62 128 SER A O 1
ATOM 967 N N . ASP A 1 129 ? -14.214 3.412 8.407 1.00 97.62 129 ASP A N 1
ATOM 968 C CA . ASP A 1 129 ? -14.306 3.942 7.045 1.00 97.62 129 ASP A CA 1
ATOM 969 C C . ASP A 1 129 ? -12.967 3.723 6.312 1.00 97.62 129 ASP A C 1
ATOM 971 O O . ASP A 1 129 ? -11.898 3.675 6.920 1.00 97.62 129 ASP A O 1
ATOM 975 N N . VAL A 1 130 ? -12.989 3.666 4.982 1.00 97.56 130 VAL A N 1
ATOM 976 C CA . VAL A 1 130 ? -11.770 3.706 4.159 1.00 97.56 130 VAL A CA 1
ATOM 977 C C . VAL A 1 130 ? -11.736 5.001 3.363 1.00 97.56 130 VAL A C 1
ATOM 979 O O . VAL A 1 130 ? -12.779 5.516 2.969 1.00 97.56 130 VAL A O 1
ATOM 982 N N . THR A 1 131 ? -10.553 5.540 3.096 1.00 97.56 131 THR A N 1
ATOM 983 C CA . THR A 1 131 ? -10.336 6.616 2.127 1.00 97.56 131 THR A CA 1
ATOM 984 C C . THR A 1 131 ? -9.031 6.407 1.372 1.00 97.56 131 THR A C 1
ATOM 986 O O . THR A 1 131 ? -8.226 5.548 1.723 1.00 97.56 131 THR A O 1
ATOM 989 N N . VAL A 1 132 ? -8.835 7.163 0.295 1.00 96.00 132 VAL A N 1
ATOM 990 C CA . VAL A 1 132 ? -7.671 7.022 -0.587 1.00 96.00 132 VAL A CA 1
ATOM 991 C C . VAL A 1 132 ? -6.949 8.351 -0.685 1.00 96.00 132 VAL A C 1
ATOM 993 O O . VAL A 1 132 ? -7.562 9.361 -1.044 1.00 96.00 132 VAL A O 1
ATOM 996 N N . PHE A 1 133 ? -5.648 8.324 -0.419 1.00 93.50 133 PHE A N 1
ATOM 997 C CA . PHE A 1 133 ? -4.738 9.423 -0.701 1.00 93.50 133 PHE A CA 1
ATOM 998 C C . PHE A 1 133 ? -4.003 9.150 -2.011 1.00 93.50 133 PHE A C 1
ATOM 1000 O O . PHE A 1 133 ? -3.481 8.058 -2.231 1.00 93.50 133 PHE A O 1
ATOM 1007 N N . ARG A 1 134 ? -3.971 10.139 -2.903 1.00 88.06 134 ARG A N 1
ATOM 1008 C CA . ARG A 1 134 ? -3.233 10.069 -4.165 1.00 88.06 134 ARG A CA 1
ATOM 1009 C C . ARG A 1 134 ? -2.197 11.176 -4.213 1.00 88.06 134 ARG A C 1
ATOM 1011 O O . ARG A 1 134 ? -2.560 12.344 -4.107 1.00 88.06 134 ARG A O 1
ATOM 1018 N N . TYR A 1 135 ? -0.950 10.805 -4.470 1.00 81.12 135 TYR A N 1
ATOM 1019 C CA . TYR A 1 135 ? 0.112 11.760 -4.750 1.00 81.12 135 TYR A CA 1
ATOM 1020 C C . TYR A 1 135 ? -0.188 12.573 -6.020 1.00 81.12 135 TYR A C 1
ATOM 1022 O O . TYR A 1 135 ? -0.662 12.022 -7.019 1.00 81.12 135 TYR A O 1
ATOM 1030 N N . VAL A 1 136 ? 0.061 13.884 -5.987 1.00 76.00 136 VAL A N 1
ATOM 1031 C CA . VAL A 1 136 ? -0.087 14.761 -7.153 1.00 76.00 136 VAL A CA 1
ATOM 1032 C C . VAL A 1 136 ? 1.266 15.382 -7.468 1.00 76.00 136 VAL A C 1
ATOM 1034 O O . VAL A 1 136 ? 1.824 16.125 -6.674 1.00 76.00 136 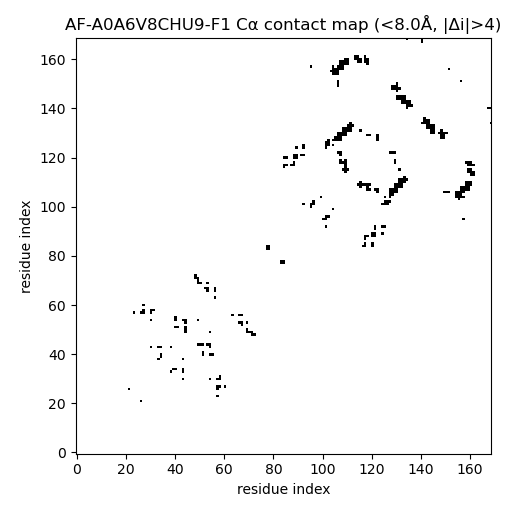VAL A O 1
ATOM 1037 N N . GLU A 1 137 ? 1.764 15.110 -8.674 1.00 59.03 137 GLU A N 1
ATOM 1038 C CA . GLU A 1 137 ? 3.115 15.472 -9.130 1.00 59.03 137 GLU A CA 1
ATOM 1039 C C . GLU A 1 137 ? 3.436 16.981 -9.086 1.00 59.03 137 GLU A C 1
ATOM 1041 O O . GLU A 1 137 ? 4.600 17.358 -9.179 1.00 59.03 137 GLU A O 1
ATOM 1046 N N . SER A 1 138 ? 2.439 17.866 -8.975 1.00 60.22 138 SER A N 1
ATOM 1047 C CA . SER A 1 138 ? 2.631 19.306 -9.184 1.00 60.22 138 SER A CA 1
ATOM 1048 C C . SER A 1 138 ? 3.325 20.046 -8.035 1.00 60.22 138 SER A C 1
ATOM 1050 O O . SER A 1 138 ? 3.794 21.160 -8.261 1.00 60.22 138 SER A O 1
ATOM 1052 N N . HIS A 1 139 ? 3.409 19.469 -6.830 1.00 51.94 139 HIS A N 1
ATOM 1053 C CA . HIS A 1 139 ? 4.067 20.090 -5.675 1.00 51.94 139 HIS A CA 1
ATOM 1054 C C . HIS A 1 139 ? 4.701 19.026 -4.768 1.00 51.94 139 HIS A C 1
ATOM 1056 O O . HIS A 1 139 ? 4.050 18.036 -4.445 1.00 51.94 139 HIS A O 1
ATOM 1062 N N . GLU A 1 140 ? 5.950 19.244 -4.341 1.00 57.66 140 GLU A N 1
ATOM 1063 C CA . GLU A 1 140 ? 6.674 18.347 -3.426 1.00 57.66 140 GLU A CA 1
ATOM 1064 C C . GLU A 1 140 ? 5.818 17.990 -2.201 1.00 57.66 140 GLU A C 1
ATOM 1066 O O . GLU A 1 140 ? 5.382 18.872 -1.457 1.00 57.66 140 GLU A O 1
ATOM 1071 N N . GLY A 1 141 ? 5.554 16.693 -2.013 1.00 58.78 141 GLY A N 1
ATOM 1072 C CA . GLY A 1 141 ? 4.821 16.174 -0.855 1.00 58.78 141 GLY A CA 1
ATOM 1073 C C . GLY A 1 141 ? 3.329 16.524 -0.814 1.00 58.78 141 GLY A C 1
ATOM 1074 O O . GLY A 1 141 ? 2.698 16.367 0.230 1.00 58.78 141 GLY A O 1
ATOM 1075 N N . GLN A 1 142 ? 2.737 17.016 -1.909 1.00 69.62 142 GLN A N 1
ATOM 1076 C CA . GLN A 1 142 ? 1.296 17.259 -1.959 1.00 69.62 142 GLN A CA 1
ATOM 1077 C C . GLN A 1 142 ? 0.552 16.091 -2.598 1.00 69.62 142 GLN A C 1
ATOM 1079 O O . GLN A 1 142 ? 0.884 15.587 -3.669 1.00 69.62 142 GLN A O 1
ATOM 1084 N N . GLY A 1 143 ? -0.540 15.705 -1.953 1.00 80.00 143 GLY A N 1
ATOM 1085 C CA . GLY A 1 143 ? -1.498 14.773 -2.515 1.00 80.00 143 GLY A CA 1
ATOM 1086 C C . GLY A 1 143 ? -2.919 15.167 -2.166 1.00 80.00 143 GLY A C 1
ATOM 1087 O O . GLY A 1 143 ? -3.183 16.120 -1.431 1.00 80.00 143 GLY A O 1
ATOM 1088 N N . VAL A 1 144 ? -3.854 14.440 -2.757 1.00 88.12 144 VAL A N 1
ATOM 1089 C CA . VAL A 1 144 ? -5.280 14.716 -2.661 1.00 88.12 144 VAL A CA 1
ATOM 1090 C C . VAL A 1 144 ? -5.972 13.507 -2.061 1.00 88.12 144 VAL A C 1
ATOM 1092 O O . VAL A 1 144 ? -5.821 12.379 -2.533 1.00 88.12 144 VAL A O 1
ATOM 1095 N N . LEU A 1 145 ? -6.775 13.762 -1.032 1.00 91.56 145 LEU A N 1
ATOM 1096 C CA . LEU A 1 145 ? -7.727 12.792 -0.514 1.00 91.56 145 LEU A CA 1
ATOM 1097 C C . LEU A 1 145 ? -8.951 12.729 -1.424 1.00 91.56 145 LEU A C 1
ATOM 1099 O O . LEU A 1 145 ? -9.481 13.747 -1.873 1.00 91.56 145 LEU A O 1
ATOM 1103 N N . SER A 1 146 ? -9.427 11.520 -1.686 1.00 85.44 146 SER A N 1
ATOM 1104 C CA . SER A 1 146 ? -10.647 11.326 -2.458 1.00 85.44 146 SER A CA 1
ATOM 1105 C C . SER A 1 146 ? -11.879 11.788 -1.674 1.00 85.44 146 SER A C 1
ATOM 1107 O O . SER A 1 146 ? -12.224 11.226 -0.639 1.00 85.44 146 SER A O 1
ATOM 1109 N N . ASN A 1 147 ? -12.634 12.732 -2.239 1.00 85.81 147 ASN A N 1
ATOM 1110 C CA . ASN A 1 147 ? -13.902 13.212 -1.669 1.00 85.81 147 ASN A CA 1
ATOM 1111 C C . ASN A 1 147 ? -15.070 12.209 -1.784 1.00 85.81 147 ASN A C 1
ATOM 1113 O O . ASN A 1 147 ? -16.202 12.547 -1.445 1.00 85.81 147 ASN A O 1
ATOM 1117 N N . LYS A 1 148 ? -14.830 11.006 -2.321 1.00 88.94 148 LYS A N 1
ATOM 1118 C CA . LYS A 1 148 ? -15.860 9.972 -2.527 1.00 88.94 148 LYS A CA 1
ATOM 1119 C C . LYS A 1 148 ? -15.988 8.993 -1.359 1.00 88.94 148 LYS A C 1
ATOM 1121 O O . LYS A 1 148 ? -16.954 8.238 -1.332 1.00 88.94 148 LYS A O 1
ATOM 1126 N N . TYR A 1 149 ? -15.008 8.974 -0.464 1.00 94.25 149 TYR A N 1
ATOM 1127 C CA . TYR A 1 149 ? -14.887 7.983 0.600 1.00 94.25 149 TYR A CA 1
ATOM 1128 C C . TYR A 1 149 ? -14.868 8.657 1.985 1.00 94.25 149 TYR A C 1
ATOM 1130 O O . TYR A 1 149 ? -15.310 9.803 2.116 1.00 94.25 149 TYR A O 1
ATOM 1138 N N . GLY A 1 150 ? -14.378 7.949 3.008 1.00 93.38 150 GLY A N 1
ATOM 1139 C CA . GLY A 1 150 ? -14.262 8.445 4.378 1.00 93.38 150 GLY A CA 1
ATOM 1140 C C . GLY A 1 150 ? -13.503 9.772 4.483 1.00 93.38 150 GLY A C 1
ATOM 1141 O O . GLY A 1 150 ? -12.653 10.112 3.650 1.00 93.38 150 GLY A O 1
ATOM 1142 N N . LYS A 1 151 ? -13.825 10.543 5.523 1.00 94.31 151 LYS A N 1
ATOM 1143 C CA . LYS A 1 151 ? -13.194 11.838 5.815 1.00 94.31 151 LYS A CA 1
ATOM 1144 C C . LYS A 1 151 ? -12.133 11.674 6.896 1.00 94.31 151 LYS A C 1
ATOM 1146 O O . LYS A 1 151 ? -12.314 10.895 7.814 1.00 94.31 151 LYS A O 1
ATOM 1151 N N . VAL A 1 152 ? -11.087 12.496 6.846 1.00 95.06 152 VAL A N 1
ATOM 1152 C CA . VAL A 1 152 ? -9.987 12.441 7.832 1.00 95.06 152 VAL A CA 1
ATOM 1153 C C . VAL A 1 152 ? -10.009 13.577 8.860 1.00 95.06 152 VAL A C 1
ATOM 1155 O O . VAL A 1 152 ? -9.347 13.506 9.890 1.00 95.06 152 VAL A O 1
ATOM 1158 N N . SER A 1 153 ? -10.733 14.668 8.590 1.00 94.50 153 SER A N 1
ATOM 1159 C CA . SER A 1 153 ? -10.684 15.859 9.446 1.00 94.50 153 SER A CA 1
ATOM 1160 C C . SER A 1 153 ? -11.339 15.594 10.802 1.00 94.50 153 SER A C 1
ATOM 1162 O O . SER A 1 153 ? -12.513 15.229 10.861 1.00 94.50 153 SER A O 1
ATOM 1164 N N . GLY A 1 154 ? -10.574 15.785 11.882 1.00 94.75 154 GLY A N 1
ATOM 1165 C CA . GLY A 1 154 ? -11.027 15.541 13.255 1.00 94.75 154 GLY A CA 1
ATOM 1166 C C . GLY A 1 154 ? -11.226 14.062 13.598 1.00 94.75 154 GLY A C 1
ATOM 1167 O O . GLY A 1 154 ? -11.904 13.763 14.577 1.00 94.75 154 GLY A O 1
ATOM 1168 N N . LYS A 1 155 ? -10.677 13.152 12.786 1.00 96.31 155 LYS A N 1
ATOM 1169 C CA . LYS A 1 155 ? -10.814 11.701 12.927 1.00 96.31 155 LYS A CA 1
ATOM 1170 C C . LYS A 1 155 ? -9.505 11.053 13.368 1.00 96.31 155 LYS A C 1
ATOM 1172 O O . LYS A 1 155 ? -8.426 11.555 13.054 1.00 96.31 155 LYS A O 1
ATOM 1177 N N . LYS A 1 156 ? -9.600 9.926 14.074 1.00 96.50 156 LYS A N 1
ATOM 1178 C CA . LYS A 1 156 ? -8.462 9.039 14.332 1.00 96.50 156 LYS A CA 1
ATOM 1179 C C . LYS A 1 156 ? -8.229 8.183 13.098 1.00 96.50 156 LYS A C 1
ATOM 1181 O O . LYS A 1 156 ? -9.106 7.417 12.702 1.00 96.50 156 LYS A O 1
ATOM 1186 N N . ILE A 1 157 ? -7.065 8.344 12.482 1.00 97.31 157 ILE A N 1
ATOM 1187 C CA . ILE A 1 157 ? -6.758 7.695 11.211 1.00 97.31 157 ILE A CA 1
ATOM 1188 C C . ILE A 1 157 ? -5.558 6.767 11.323 1.00 97.31 157 ILE A C 1
ATOM 1190 O O . ILE A 1 157 ? -4.646 7.014 12.110 1.00 97.31 157 ILE A O 1
ATOM 1194 N N . VAL A 1 158 ? -5.550 5.746 10.474 1.00 97.88 158 VAL A N 1
ATOM 1195 C CA . VAL A 1 158 ? -4.378 4.907 10.206 1.00 97.88 158 VAL A CA 1
ATOM 1196 C C . VAL A 1 158 ? -4.037 5.042 8.735 1.00 97.88 158 VAL A C 1
ATOM 1198 O O . VAL A 1 158 ? -4.919 4.938 7.887 1.00 97.88 158 VAL A O 1
ATOM 1201 N N . ILE A 1 159 ? -2.766 5.278 8.427 1.00 96.62 159 ILE A N 1
ATOM 1202 C CA . ILE A 1 159 ? -2.271 5.314 7.051 1.00 96.62 159 ILE A CA 1
ATOM 1203 C C . ILE A 1 159 ? -1.696 3.940 6.725 1.00 96.62 159 ILE A C 1
ATOM 1205 O O . ILE A 1 159 ? -0.880 3.416 7.479 1.00 96.62 159 ILE A O 1
ATOM 1209 N N . VAL A 1 160 ? -2.133 3.363 5.611 1.00 96.81 160 VAL A N 1
ATOM 1210 C CA . VAL A 1 160 ? -1.681 2.061 5.129 1.00 96.81 160 VAL A CA 1
ATOM 1211 C C . VAL A 1 160 ? -1.025 2.243 3.772 1.00 96.81 160 VAL A C 1
ATOM 1213 O O . VAL A 1 160 ? -1.649 2.716 2.817 1.00 96.81 160 VAL A O 1
ATOM 1216 N N . ASP A 1 161 ? 0.232 1.823 3.707 1.00 93.38 161 ASP A N 1
ATOM 1217 C CA . ASP A 1 161 ? 1.033 1.797 2.494 1.00 93.38 161 ASP A CA 1
ATOM 1218 C C . ASP A 1 161 ? 1.735 0.445 2.347 1.00 93.38 161 ASP A C 1
ATOM 1220 O O . ASP A 1 161 ? 1.817 -0.341 3.295 1.00 93.38 161 ASP A O 1
ATOM 1224 N N . ASP A 1 162 ? 2.198 0.153 1.140 1.00 89.94 162 ASP A N 1
ATOM 1225 C CA . ASP A 1 162 ? 2.849 -1.107 0.817 1.00 89.94 162 ASP A CA 1
ATOM 1226 C C . ASP A 1 162 ? 4.361 -1.067 1.102 1.00 89.94 162 ASP A C 1
ATOM 1228 O O . ASP A 1 162 ? 4.901 -2.015 1.679 1.00 89.94 162 ASP A O 1
ATOM 1232 N N . VAL A 1 163 ? 5.045 0.021 0.732 1.00 85.44 163 VAL A N 1
ATOM 1233 C CA . VAL A 1 163 ? 6.494 0.201 0.895 1.00 85.44 163 VAL A CA 1
ATOM 1234 C C . VAL A 1 163 ? 6.827 1.606 1.347 1.00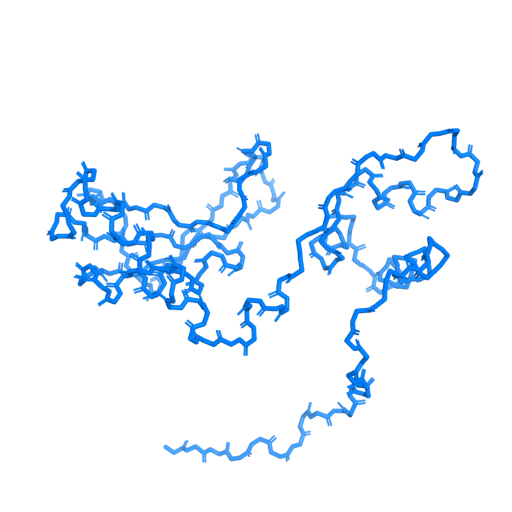 85.44 163 VAL A C 1
ATOM 1236 O O . VAL A 1 163 ? 6.685 2.575 0.608 1.00 85.44 163 VAL A O 1
ATOM 1239 N N . LEU A 1 164 ? 7.453 1.686 2.517 1.00 80.19 164 LEU A N 1
ATOM 1240 C CA . LEU A 1 164 ? 8.126 2.896 2.956 1.00 80.19 164 LEU A CA 1
ATOM 1241 C C . LEU A 1 164 ? 9.580 2.887 2.464 1.00 80.19 164 LEU A C 1
ATOM 1243 O O . LEU A 1 164 ? 10.372 2.033 2.865 1.00 80.19 164 LEU A O 1
ATOM 1247 N N . SER A 1 165 ? 9.926 3.832 1.586 1.00 73.75 165 SER A N 1
ATOM 1248 C CA . SER A 1 165 ? 11.290 4.011 1.070 1.00 73.75 165 SER A CA 1
ATOM 1249 C C . SER A 1 165 ? 11.977 5.226 1.707 1.00 73.75 165 SER A C 1
ATOM 1251 O O . SER A 1 165 ? 12.364 5.180 2.870 1.00 73.75 165 SER A O 1
ATOM 1253 N N . THR A 1 166 ? 12.125 6.329 0.975 1.00 75.00 166 THR A N 1
ATOM 1254 C CA . THR A 1 166 ? 12.701 7.589 1.473 1.00 75.00 166 THR A CA 1
ATOM 1255 C C . THR A 1 166 ? 11.708 8.424 2.286 1.00 75.00 166 THR A C 1
ATOM 1257 O O . THR A 1 166 ? 12.116 9.403 2.903 1.00 75.00 166 THR A O 1
ATOM 1260 N N . GLY A 1 167 ? 10.422 8.051 2.286 1.00 71.38 167 GLY A N 1
ATOM 1261 C CA . GLY A 1 167 ? 9.353 8.787 2.970 1.00 71.38 167 GLY A CA 1
ATOM 1262 C C . GLY A 1 167 ? 8.918 10.073 2.258 1.00 71.38 167 GLY A C 1
ATOM 1263 O O . GLY A 1 167 ? 8.402 10.974 2.905 1.00 71.38 167 GLY A O 1
ATOM 1264 N N . VAL A 1 168 ? 9.179 10.192 0.949 1.00 68.69 168 VAL A N 1
ATOM 1265 C CA . VAL A 1 168 ? 8.698 11.318 0.118 1.00 68.69 168 VAL A CA 1
ATOM 1266 C C . VAL A 1 168 ? 7.181 11.259 -0.108 1.00 68.69 168 VAL A C 1
ATOM 1268 O O . VAL A 1 168 ? 6.552 12.302 -0.287 1.00 68.69 168 VAL A O 1
ATOM 1271 N N . THR A 1 169 ? 6.627 10.046 -0.122 1.00 62.06 169 THR A N 1
ATOM 1272 C CA . THR A 1 169 ? 5.187 9.769 -0.173 1.00 62.06 169 THR A CA 1
ATOM 1273 C C . THR A 1 169 ? 4.522 10.116 1.150 1.00 62.06 169 THR A C 1
ATOM 1275 O O . THR A 1 169 ? 3.444 10.751 1.101 1.00 62.06 169 THR A O 1
#